Protein AF-A0A2N5TDW1-F1 (afdb_monomer)

pLDDT: mean 78.9, std 16.1, range [36.16, 92.44]

Foldseek 3Di:
DPPPPVDQFAKFFDPPFWDALVQLLVQLVVFDADPVQWRPDQAWDWGGGDFKIKIKGFPGSVQTDGSVNQNVQSVRCCVVHVTTKIKTFHHSDPVDDGGMMITIGTPPVPDDDPPDDD

Sequence (118 aa):
MARICLSEPAPECFDGDTVVAEDCKKAAQLLSYNTDGKFKPELKEEKTIGACTLSVDRMESSRVVTKDLVNAAVDAVISDCPTHSGRIIKPSNSADTGGFKVQLLPIVTQSAASSSGA

Solvent-accessible surface area (backbone atoms only — not comparable to full-atom values): 6664 Å² total; per-residue (Å²): 131,87,78,79,66,77,73,67,70,67,51,49,64,43,88,93,35,61,25,43,51,70,28,35,56,53,15,64,71,68,56,62,55,40,96,87,42,31,55,56,57,61,42,60,53,75,30,73,28,94,43,10,28,30,36,41,38,38,74,41,71,86,50,65,47,37,56,65,59,52,51,54,48,50,51,49,27,34,73,76,21,55,58,29,12,24,34,32,54,42,52,50,49,101,89,44,92,51,23,31,37,42,33,44,35,34,67,63,75,91,78,86,87,85,85,81,78,136

Nearest PDB structures (foldseek):
  1kpt-assembly1_B  TM=5.467E-01  e=4.396E-01  Mycosarcoma maydis
  3tfe-assembly2_B  TM=4.095E-01  e=2.944E+00  Nostoc sp. PCC 7120 = FACHB-418
  3wnp-assembly2_B  TM=2.175E-01  e=2.321E+00  Niallia circulans
  6vsh-assembly1_A  TM=2.381E-01  e=3.734E+00  Stenotrophomonas maltophilia

Structure (mmCIF, N/CA/C/O backbone):
data_AF-A0A2N5TDW1-F1
#
_entry.id   AF-A0A2N5TDW1-F1
#
loop_
_atom_site.group_PDB
_atom_site.id
_atom_site.type_symbol
_atom_site.label_atom_id
_atom_site.label_alt_id
_atom_site.label_comp_id
_atom_site.label_asym_id
_atom_site.label_entity_id
_atom_site.label_seq_id
_atom_site.pdbx_PDB_ins_code
_atom_site.Cartn_x
_atom_site.Cartn_y
_atom_site.Cartn_z
_atom_site.occupancy
_atom_site.B_iso_or_equiv
_atom_site.auth_seq_id
_atom_site.auth_comp_id
_atom_site.auth_asym_id
_atom_site.auth_atom_id
_atom_site.pdbx_PDB_model_num
ATOM 1 N N . MET A 1 1 ? -2.800 -32.023 -14.532 1.00 37.38 1 MET A N 1
ATOM 2 C CA . MET A 1 1 ? -1.903 -30.924 -14.951 1.00 37.38 1 MET A CA 1
ATOM 3 C C . MET A 1 1 ? -1.636 -30.069 -13.725 1.00 37.38 1 MET A C 1
ATOM 5 O O . MET A 1 1 ? -2.462 -29.230 -13.391 1.00 37.38 1 MET A O 1
ATOM 9 N N . ALA A 1 2 ? -0.561 -30.357 -12.989 1.00 36.16 2 ALA A N 1
ATOM 10 C CA . ALA A 1 2 ? -0.152 -29.525 -11.864 1.00 36.16 2 ALA A CA 1
ATOM 11 C C . ALA A 1 2 ? 0.348 -28.199 -12.444 1.00 36.16 2 ALA A C 1
ATOM 13 O O . ALA A 1 2 ? 1.413 -28.148 -13.057 1.00 36.16 2 ALA A O 1
ATOM 14 N N . ARG A 1 3 ? -0.479 -27.154 -12.347 1.00 40.03 3 ARG A N 1
ATOM 15 C CA . ARG A 1 3 ? -0.048 -25.789 -12.627 1.00 40.03 3 ARG A CA 1
ATOM 16 C C . ARG A 1 3 ? 0.951 -25.446 -11.534 1.00 40.03 3 ARG A C 1
ATOM 18 O O . ARG A 1 3 ? 0.566 -25.136 -10.414 1.00 40.03 3 ARG A O 1
ATOM 25 N N . ILE A 1 4 ? 2.232 -25.580 -11.858 1.00 47.16 4 ILE A N 1
ATOM 26 C CA . ILE A 1 4 ? 3.304 -24.904 -11.143 1.00 47.16 4 ILE A CA 1
ATOM 27 C C . ILE A 1 4 ? 3.036 -23.423 -11.409 1.00 47.16 4 ILE A C 1
ATOM 29 O O . ILE A 1 4 ? 3.498 -22.864 -12.401 1.00 47.16 4 ILE A O 1
ATOM 33 N N . CYS A 1 5 ? 2.163 -22.816 -10.607 1.00 45.50 5 CYS A N 1
ATOM 34 C CA . CYS A 1 5 ? 2.085 -21.373 -10.531 1.00 45.50 5 CYS A CA 1
ATOM 35 C C . CYS A 1 5 ? 3.448 -20.971 -9.977 1.00 45.50 5 CYS A C 1
ATOM 37 O O . CYS A 1 5 ? 3.713 -21.208 -8.803 1.00 45.50 5 CYS A O 1
ATOM 39 N N . LEU A 1 6 ? 4.349 -20.491 -10.842 1.00 44.91 6 LEU A N 1
ATOM 40 C CA . LEU A 1 6 ? 5.503 -19.707 -10.415 1.00 44.91 6 LEU A CA 1
ATOM 41 C C . LEU A 1 6 ? 4.954 -18.704 -9.409 1.00 44.91 6 LEU A C 1
ATOM 43 O O . LEU A 1 6 ? 4.174 -17.847 -9.814 1.00 44.91 6 LEU A O 1
ATOM 47 N N . SER A 1 7 ? 5.231 -18.925 -8.124 1.00 49.94 7 SER A N 1
ATOM 48 C CA . SER A 1 7 ? 4.553 -18.259 -7.023 1.00 49.94 7 SER A CA 1
ATOM 49 C C . SER A 1 7 ? 4.650 -16.755 -7.225 1.00 49.94 7 SER A C 1
ATOM 51 O O . SER A 1 7 ? 5.698 -16.157 -6.980 1.00 49.94 7 SER A O 1
ATOM 53 N N . GLU A 1 8 ? 3.573 -16.146 -7.725 1.00 58.56 8 GLU A N 1
ATOM 54 C CA . GLU A 1 8 ? 3.414 -14.705 -7.650 1.00 58.56 8 GLU A CA 1
ATOM 55 C C . GLU A 1 8 ? 3.656 -14.333 -6.187 1.00 58.56 8 GLU A C 1
ATOM 57 O O . GLU A 1 8 ? 3.200 -15.075 -5.313 1.00 58.56 8 GLU A O 1
ATOM 62 N N . PRO A 1 9 ? 4.424 -13.268 -5.897 1.00 66.44 9 PRO A N 1
ATOM 63 C CA . PRO A 1 9 ? 4.795 -12.959 -4.526 1.00 66.44 9 PRO A CA 1
ATOM 64 C C . PRO A 1 9 ? 3.516 -12.838 -3.706 1.00 66.44 9 PRO A C 1
ATOM 66 O O . PRO A 1 9 ? 2.697 -11.955 -3.972 1.00 66.44 9 PRO A O 1
ATOM 69 N N . ALA A 1 10 ? 3.327 -13.786 -2.790 1.00 75.31 10 ALA A N 1
ATOM 70 C CA . ALA A 1 10 ? 2.162 -13.826 -1.934 1.00 75.31 10 ALA A CA 1
ATOM 71 C C . ALA A 1 10 ? 2.307 -12.722 -0.881 1.00 75.31 10 ALA A C 1
ATOM 73 O O . ALA A 1 10 ? 3.425 -12.468 -0.412 1.00 75.31 10 ALA A O 1
ATOM 74 N N . PRO A 1 11 ? 1.217 -12.027 -0.541 1.00 84.38 11 PRO A N 1
ATOM 75 C CA . PRO A 1 11 ? 1.225 -11.148 0.610 1.00 84.38 11 PRO A CA 1
ATOM 76 C C . PRO A 1 11 ? 1.484 -11.960 1.886 1.00 84.38 11 PRO A C 1
ATOM 78 O O . PRO A 1 11 ? 1.053 -13.098 2.033 1.00 84.38 11 PRO A O 1
ATOM 81 N N . GLU A 1 12 ? 2.221 -11.366 2.811 1.00 87.75 12 GLU A N 1
ATOM 82 C CA . GLU A 1 12 ? 2.443 -11.892 4.148 1.00 87.75 12 GLU A CA 1
ATOM 83 C C . GLU A 1 12 ? 1.480 -11.175 5.093 1.00 87.75 12 GLU A C 1
ATOM 85 O O . GLU A 1 12 ? 1.587 -9.957 5.268 1.00 87.75 12 GLU A O 1
ATOM 90 N N . CYS A 1 13 ? 0.525 -11.914 5.655 1.00 85.75 13 CYS A N 1
ATOM 91 C CA . CYS A 1 13 ? -0.426 -11.402 6.637 1.00 85.75 13 CYS A CA 1
ATOM 92 C C . CYS A 1 13 ? 0.188 -11.425 8.039 1.00 85.75 13 CYS A C 1
ATOM 94 O O . CYS A 1 13 ? 0.830 -12.402 8.426 1.00 85.75 13 CYS A O 1
ATOM 96 N N . PHE A 1 14 ? -0.040 -10.370 8.816 1.00 83.44 14 PHE A N 1
ATOM 97 C CA . PHE A 1 14 ? 0.388 -10.289 10.208 1.00 83.44 14 PHE A CA 1
ATOM 98 C C . PHE A 1 14 ? -0.804 -10.499 11.143 1.00 83.44 14 PHE A C 1
ATOM 100 O O . PHE A 1 14 ? -1.724 -9.679 11.213 1.00 83.44 14 PHE A O 1
ATOM 107 N N . ASP A 1 15 ? -0.766 -11.602 11.887 1.00 70.69 15 ASP A N 1
ATOM 108 C CA . ASP A 1 15 ? -1.705 -11.882 12.970 1.00 70.69 15 ASP A CA 1
ATOM 109 C C . ASP A 1 15 ? -1.501 -10.908 14.142 1.00 70.69 15 ASP A C 1
ATOM 111 O O . ASP A 1 15 ? -0.378 -10.678 14.588 1.00 70.69 15 ASP A O 1
ATOM 115 N N . GLY A 1 16 ? -2.600 -10.353 14.663 1.00 68.44 16 GLY A N 1
ATOM 116 C C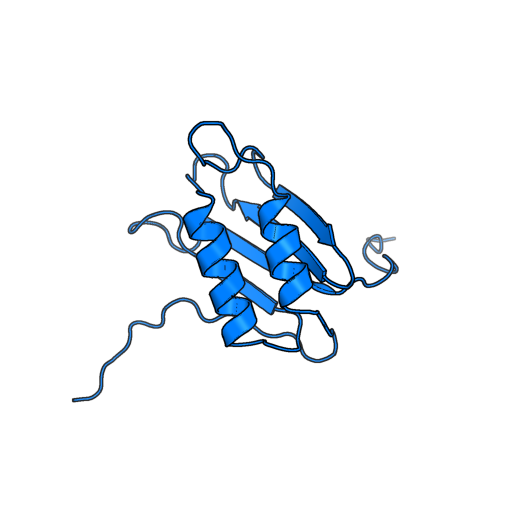A . GLY A 1 16 ? -2.604 -9.426 15.807 1.00 68.44 16 GLY A CA 1
ATOM 117 C C . GLY A 1 16 ? -2.879 -7.959 15.464 1.00 68.44 16 GLY A C 1
ATOM 118 O O . GLY A 1 16 ? -3.285 -7.201 16.341 1.00 68.44 16 GLY A O 1
ATOM 119 N N . ASP A 1 17 ? -2.763 -7.581 14.192 1.00 75.50 17 ASP A N 1
ATOM 120 C CA . ASP A 1 17 ? -2.962 -6.212 13.722 1.00 75.50 17 ASP A CA 1
ATOM 121 C C . ASP A 1 17 ? -4.185 -6.127 12.795 1.00 75.50 17 ASP A C 1
ATOM 123 O O . ASP A 1 17 ? -4.138 -6.559 11.644 1.00 75.50 17 ASP A O 1
ATOM 127 N N . THR A 1 18 ? -5.300 -5.578 13.282 1.00 82.31 18 THR A N 1
ATOM 128 C CA . THR A 1 18 ? -6.541 -5.415 12.499 1.00 82.31 18 THR A CA 1
ATOM 129 C C . THR A 1 18 ? -6.528 -4.143 11.658 1.00 82.31 18 THR A C 1
ATOM 131 O O . THR A 1 18 ? -6.365 -3.045 12.191 1.00 82.31 18 THR A O 1
ATOM 134 N N . VAL A 1 19 ? -6.787 -4.278 10.356 1.00 85.19 19 VAL A N 1
ATOM 135 C CA . VAL A 1 19 ? -6.986 -3.152 9.427 1.00 85.19 19 VAL A CA 1
ATOM 136 C C . VAL A 1 19 ? -8.361 -3.238 8.777 1.00 85.19 19 VAL A C 1
ATOM 138 O O . VAL A 1 19 ? -8.932 -4.317 8.635 1.00 85.19 19 VAL A O 1
ATOM 141 N N . VAL A 1 20 ? -8.886 -2.094 8.340 1.00 87.81 20 VAL A N 1
ATOM 142 C CA . VAL A 1 20 ? -10.125 -2.037 7.558 1.00 87.81 20 VAL A CA 1
ATOM 143 C C . VAL A 1 20 ? -9.766 -1.903 6.082 1.00 87.81 20 VAL A C 1
ATOM 145 O O . VAL A 1 20 ? -9.216 -0.889 5.654 1.00 87.81 20 VAL A O 1
ATOM 148 N N . ALA A 1 21 ? -10.108 -2.917 5.287 1.00 86.56 21 ALA A N 1
ATOM 149 C CA . ALA A 1 21 ? -9.830 -2.968 3.852 1.00 86.56 21 ALA A CA 1
ATOM 150 C C . ALA A 1 21 ? -10.286 -1.709 3.089 1.00 86.56 21 ALA A C 1
ATOM 152 O O . ALA A 1 21 ? -9.552 -1.177 2.255 1.00 86.56 21 ALA A O 1
ATOM 153 N N . GLU A 1 22 ? -11.486 -1.201 3.383 1.00 88.62 22 GLU A N 1
ATOM 154 C CA . GLU A 1 22 ? -12.007 0.017 2.753 1.00 88.62 22 GLU A CA 1
ATOM 155 C C . GLU A 1 22 ? -11.151 1.251 3.056 1.00 88.62 22 GLU A C 1
ATOM 157 O O . GLU A 1 22 ? -10.909 2.071 2.167 1.00 88.62 22 GLU A O 1
ATOM 162 N N . ASP A 1 23 ? -10.656 1.371 4.286 1.00 89.94 23 ASP A N 1
ATOM 163 C CA . ASP A 1 23 ? -9.770 2.460 4.684 1.00 89.94 23 ASP A CA 1
ATOM 164 C C . ASP A 1 23 ? -8.417 2.354 3.978 1.00 89.94 23 ASP A C 1
ATOM 166 O O . ASP A 1 23 ? -7.902 3.356 3.484 1.00 89.94 23 ASP A O 1
ATOM 170 N N . CYS A 1 24 ? -7.880 1.139 3.834 1.00 87.56 24 CYS A N 1
ATOM 171 C CA . CYS A 1 24 ? -6.653 0.895 3.077 1.00 87.56 24 CYS A CA 1
ATOM 1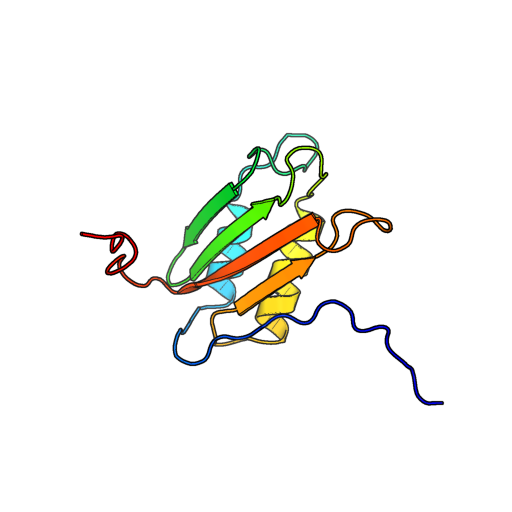72 C C . CYS A 1 24 ? -6.802 1.283 1.597 1.00 87.56 24 CYS A C 1
ATOM 174 O O . CYS A 1 24 ? -5.916 1.921 1.022 1.00 87.56 24 CYS A O 1
ATOM 176 N N . LYS A 1 25 ? -7.949 0.966 0.979 1.00 89.56 25 LYS A N 1
ATOM 177 C CA . LYS A 1 25 ? -8.256 1.376 -0.403 1.00 89.56 25 LYS A CA 1
ATOM 178 C C . LYS A 1 25 ? -8.347 2.895 -0.530 1.00 89.56 25 LYS A C 1
ATOM 180 O O . LYS A 1 25 ? -7.813 3.461 -1.483 1.00 89.56 25 LYS A O 1
ATOM 185 N N . LYS A 1 26 ? -8.961 3.578 0.439 1.00 90.69 26 LYS A N 1
ATOM 186 C CA . LYS A 1 26 ? -9.004 5.050 0.481 1.00 90.69 26 LYS A CA 1
ATOM 187 C C . LYS A 1 26 ? -7.614 5.654 0.682 1.00 90.69 26 LYS A C 1
ATOM 189 O O . LYS A 1 26 ? -7.270 6.611 -0.008 1.00 90.69 26 LYS A O 1
ATOM 194 N N . ALA A 1 27 ? -6.787 5.075 1.552 1.00 89.25 27 ALA A N 1
ATOM 195 C CA . ALA A 1 27 ? -5.407 5.507 1.756 1.00 89.25 27 ALA A CA 1
ATOM 196 C C . ALA A 1 27 ? -4.582 5.421 0.458 1.00 89.25 27 ALA A C 1
ATOM 198 O O . ALA A 1 27 ? -3.844 6.354 0.142 1.00 89.25 27 ALA A O 1
ATOM 199 N N . ALA A 1 28 ? -4.782 4.378 -0.358 1.00 88.56 28 ALA A N 1
ATOM 200 C CA . ALA A 1 28 ? -4.136 4.234 -1.670 1.00 88.56 28 ALA A CA 1
ATOM 201 C C . ALA A 1 28 ? -4.493 5.351 -2.659 1.00 88.56 28 ALA A C 1
ATOM 203 O O . ALA A 1 28 ? -3.676 5.718 -3.510 1.00 88.56 28 ALA A O 1
ATOM 204 N N . GLN A 1 29 ? -5.693 5.921 -2.537 1.00 88.81 29 GLN A N 1
ATOM 205 C CA . GLN A 1 29 ? -6.131 7.051 -3.356 1.00 88.81 29 GLN A CA 1
ATOM 206 C C . GLN A 1 29 ? -5.515 8.387 -2.923 1.00 88.81 29 GLN A C 1
ATOM 208 O O . GLN A 1 29 ? -5.485 9.311 -3.733 1.00 88.81 29 GLN A O 1
ATOM 213 N N . LEU A 1 30 ? -5.002 8.485 -1.693 1.00 89.19 30 LEU A N 1
ATOM 214 C CA . LEU A 1 30 ? -4.353 9.688 -1.157 1.00 89.19 30 LEU A CA 1
ATOM 215 C C . LEU A 1 30 ? -2.844 9.736 -1.388 1.00 89.19 30 LEU A C 1
ATOM 217 O O . LEU A 1 30 ? -2.206 10.736 -1.046 1.00 89.19 30 LEU A O 1
ATOM 221 N N . LEU A 1 31 ? -2.268 8.662 -1.928 1.00 88.81 31 LEU A N 1
ATOM 222 C CA . LEU A 1 31 ? -0.868 8.649 -2.325 1.00 88.81 31 LEU A CA 1
ATOM 223 C C . LEU A 1 31 ? -0.614 9.701 -3.409 1.00 88.81 31 LEU A C 1
ATOM 225 O O . LEU A 1 31 ? -1.455 9.991 -4.265 1.00 88.81 31 LEU A O 1
ATOM 229 N N . SER A 1 32 ? 0.574 10.279 -3.355 1.00 90.88 32 SER A N 1
ATOM 230 C CA . SER A 1 32 ? 1.037 11.302 -4.268 1.00 90.88 32 SER A CA 1
ATOM 231 C C . SER A 1 32 ? 1.506 10.649 -5.563 1.00 90.88 32 SER A C 1
ATOM 233 O O . SER A 1 32 ? 2.515 9.943 -5.607 1.00 90.88 32 SER A O 1
ATOM 235 N N . TYR A 1 33 ? 0.808 10.947 -6.653 1.00 89.06 33 TYR A N 1
ATOM 236 C CA . TYR A 1 33 ? 1.208 10.546 -7.997 1.00 89.06 33 TYR A CA 1
ATOM 237 C C . TYR A 1 33 ? 1.528 11.780 -8.843 1.00 89.06 33 TYR A C 1
ATOM 239 O O . TYR A 1 33 ? 0.936 12.847 -8.671 1.00 89.06 33 TYR A O 1
ATOM 247 N N . ASN A 1 34 ? 2.480 11.637 -9.760 1.00 89.19 34 ASN A N 1
ATOM 248 C CA . ASN A 1 34 ? 2.721 12.605 -10.820 1.00 89.19 34 ASN A CA 1
ATOM 249 C C . ASN A 1 34 ? 1.575 12.574 -11.839 1.00 89.19 34 ASN A C 1
ATOM 251 O O . ASN A 1 34 ? 0.788 11.629 -11.891 1.00 89.19 34 ASN A O 1
ATOM 255 N N . THR A 1 35 ? 1.517 13.591 -12.699 1.00 88.00 35 THR A N 1
ATOM 256 C CA . THR A 1 35 ? 0.544 13.687 -13.803 1.00 88.00 35 THR A CA 1
ATOM 257 C C . THR A 1 35 ? 0.598 12.499 -14.766 1.00 88.00 35 THR A C 1
ATOM 259 O O . THR A 1 35 ? -0.417 12.142 -15.347 1.00 88.00 35 THR A O 1
ATOM 262 N N . ASP A 1 36 ? 1.756 11.846 -14.872 1.00 85.69 36 ASP A N 1
ATOM 263 C CA . ASP A 1 36 ? 1.977 10.615 -15.644 1.00 85.69 36 ASP A CA 1
ATOM 264 C C . ASP A 1 36 ? 1.462 9.338 -14.932 1.00 85.69 36 ASP A C 1
ATOM 266 O O . ASP A 1 36 ? 1.677 8.225 -15.396 1.00 85.69 36 ASP A O 1
ATOM 270 N N . GLY A 1 37 ? 0.838 9.460 -13.752 1.00 82.88 37 GLY A N 1
ATOM 271 C CA . GLY A 1 37 ? 0.331 8.327 -12.962 1.00 82.88 37 GLY A CA 1
ATOM 272 C C . GLY A 1 37 ? 1.408 7.526 -12.215 1.00 82.88 37 GLY A C 1
ATOM 273 O O . GLY A 1 37 ? 1.113 6.489 -11.614 1.00 82.88 37 GLY A O 1
ATOM 274 N N . LYS A 1 38 ? 2.657 8.004 -12.236 1.00 87.62 38 LYS A N 1
ATOM 275 C CA . LYS A 1 38 ? 3.802 7.429 -11.515 1.00 87.62 38 LYS A CA 1
ATOM 276 C C . LYS A 1 38 ? 3.859 7.919 -10.075 1.00 87.62 38 LYS A C 1
ATOM 278 O O . LYS A 1 38 ? 3.508 9.061 -9.799 1.00 87.62 38 LYS A O 1
ATOM 283 N N . PHE A 1 39 ? 4.327 7.072 -9.171 1.00 88.25 39 PHE A N 1
ATOM 284 C CA . PHE A 1 39 ? 4.554 7.405 -7.771 1.00 88.25 39 PHE A CA 1
ATOM 285 C C . PHE A 1 39 ? 5.513 8.596 -7.679 1.00 88.25 39 PHE A C 1
ATOM 287 O O . PHE A 1 39 ? 6.632 8.544 -8.194 1.00 88.25 39 PHE A O 1
ATOM 294 N N . LYS A 1 40 ? 5.036 9.696 -7.094 1.00 87.25 40 LYS A N 1
ATOM 295 C CA . LYS A 1 40 ? 5.788 10.949 -6.965 1.00 87.25 40 LYS A CA 1
ATOM 296 C C . LYS A 1 40 ? 6.941 10.855 -5.953 1.00 87.25 40 LYS A C 1
ATOM 298 O O . LYS A 1 40 ? 7.997 11.415 -6.244 1.00 87.25 40 LYS A O 1
ATOM 303 N N . PRO A 1 41 ? 6.776 10.198 -4.790 1.00 87.38 41 PRO A N 1
ATOM 304 C CA . PRO A 1 41 ? 7.858 10.034 -3.829 1.00 87.38 41 PRO A CA 1
ATOM 305 C C . PRO A 1 41 ? 9.033 9.245 -4.410 1.00 87.38 41 PRO A C 1
ATOM 307 O O . PRO A 1 41 ? 8.866 8.285 -5.171 1.00 87.38 41 PRO A O 1
ATOM 310 N N . GLU A 1 42 ? 10.238 9.649 -4.022 1.00 82.62 42 GLU A N 1
ATOM 311 C CA . GLU A 1 42 ? 11.470 9.033 -4.509 1.00 82.62 42 GLU A CA 1
ATOM 312 C C . GLU A 1 42 ? 11.647 7.613 -3.958 1.00 82.62 42 GLU A C 1
ATOM 314 O O . GLU A 1 42 ? 11.925 6.692 -4.726 1.00 82.62 42 GLU A O 1
ATOM 319 N N . LEU A 1 43 ? 11.412 7.436 -2.651 1.00 83.88 43 LEU A N 1
ATOM 320 C CA . LEU A 1 43 ? 11.632 6.172 -1.945 1.00 83.88 43 LEU A CA 1
ATOM 321 C C . LEU A 1 43 ? 10.416 5.693 -1.153 1.00 83.88 43 LEU A C 1
ATOM 323 O O . LEU A 1 43 ? 10.027 4.553 -1.324 1.00 83.88 43 LEU A O 1
ATOM 327 N N . LYS A 1 44 ? 9.773 6.518 -0.321 1.00 90.19 44 LYS A N 1
ATOM 328 C CA . LYS A 1 44 ? 8.653 6.056 0.517 1.00 90.19 44 LYS A CA 1
ATOM 329 C C . LYS A 1 44 ? 7.551 7.095 0.630 1.00 90.19 44 LYS A C 1
ATOM 331 O O . LYS A 1 44 ? 7.838 8.288 0.695 1.00 90.19 44 LYS A O 1
ATOM 336 N N . GLU A 1 45 ? 6.306 6.645 0.719 1.00 91.81 45 GLU A N 1
ATOM 337 C CA . GLU A 1 45 ? 5.210 7.451 1.257 1.00 91.81 45 GLU A CA 1
ATOM 338 C C . GLU A 1 45 ? 4.223 6.601 2.046 1.00 91.81 45 GLU A C 1
ATOM 340 O O . GLU A 1 45 ? 3.911 5.467 1.685 1.00 91.81 45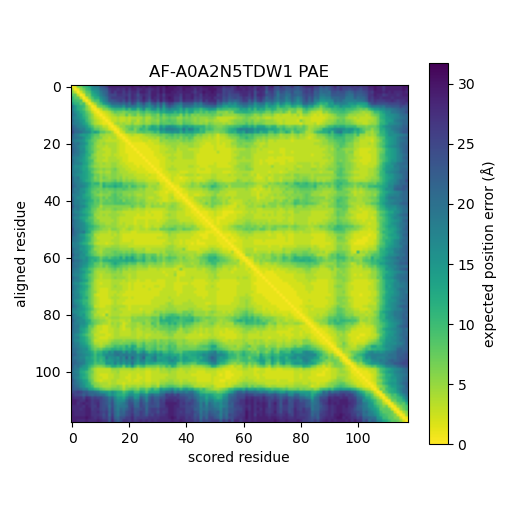 GLU A O 1
ATOM 345 N N . GLU A 1 46 ? 3.724 7.197 3.123 1.00 91.56 46 GLU A N 1
ATOM 346 C CA . GLU A 1 46 ? 2.730 6.614 4.008 1.00 91.56 46 GLU A CA 1
ATOM 347 C C . GLU A 1 46 ? 1.476 7.485 4.019 1.00 91.56 46 GLU A C 1
ATOM 349 O O . GLU A 1 46 ? 1.549 8.719 4.073 1.00 91.56 46 GLU A O 1
ATOM 354 N N . LYS A 1 47 ? 0.313 6.841 3.960 1.00 91.62 47 LYS A N 1
ATOM 355 C CA . LYS A 1 47 ? -0.991 7.491 4.087 1.00 91.62 47 LYS A CA 1
ATOM 356 C C . LYS A 1 47 ? -1.842 6.721 5.067 1.00 91.62 47 LYS A C 1
ATOM 358 O O . LYS A 1 47 ? -2.040 5.521 4.919 1.00 91.62 47 LYS A O 1
ATOM 363 N N . THR A 1 48 ? -2.385 7.443 6.031 1.00 88.19 48 THR A N 1
ATOM 364 C CA . THR A 1 48 ? -3.245 6.877 7.061 1.00 88.19 48 THR A CA 1
ATOM 365 C C . THR A 1 48 ? -4.666 7.369 6.866 1.00 88.19 48 THR A C 1
ATOM 367 O O . THR A 1 48 ? -4.899 8.573 6.753 1.00 88.19 48 THR A O 1
ATOM 370 N N . ILE A 1 49 ? -5.613 6.436 6.831 1.00 88.94 49 ILE A N 1
ATOM 371 C CA . ILE A 1 49 ? -7.050 6.702 6.816 1.00 88.94 49 ILE A CA 1
ATOM 372 C C . ILE A 1 49 ? -7.733 5.759 7.790 1.00 88.94 49 ILE A C 1
ATOM 374 O O . ILE A 1 49 ? -7.462 4.566 7.776 1.00 88.94 49 ILE A O 1
ATOM 378 N N . GLY A 1 50 ? -8.640 6.291 8.612 1.00 85.81 50 GLY A N 1
ATOM 379 C CA . GLY A 1 50 ? -9.501 5.475 9.469 1.00 85.81 50 GLY A CA 1
ATOM 380 C C . GLY A 1 50 ? -8.698 4.597 10.420 1.00 85.81 50 GLY A C 1
ATOM 381 O O . GLY A 1 50 ? -8.114 5.138 11.344 1.00 85.81 50 GLY A O 1
ATOM 382 N N . ALA A 1 51 ? -8.674 3.281 10.203 1.00 83.62 51 ALA A N 1
ATOM 383 C CA . ALA A 1 51 ? -7.862 2.323 10.966 1.00 83.62 51 ALA A CA 1
ATOM 384 C C . ALA A 1 51 ? -6.693 1.705 10.167 1.00 83.62 51 ALA A C 1
ATOM 386 O O . ALA A 1 51 ? -6.042 0.782 10.654 1.00 83.62 51 ALA A O 1
ATOM 387 N N . CYS A 1 52 ? -6.407 2.197 8.957 1.00 87.88 52 CYS A N 1
ATOM 388 C CA . CYS A 1 52 ? -5.374 1.659 8.074 1.00 87.88 52 CYS A CA 1
ATOM 389 C C . CYS A 1 52 ? -4.318 2.700 7.690 1.00 87.88 52 CYS A C 1
ATOM 391 O O . CYS A 1 52 ? -4.622 3.782 7.187 1.00 87.88 52 CYS A O 1
ATOM 393 N N . THR A 1 53 ? -3.054 2.335 7.862 1.00 90.06 53 THR A N 1
ATOM 394 C CA . THR A 1 53 ? -1.892 3.040 7.329 1.00 90.06 53 THR A CA 1
ATOM 395 C C . THR A 1 53 ? -1.325 2.246 6.163 1.00 90.06 53 THR A C 1
ATOM 397 O O . THR A 1 53 ? -0.831 1.136 6.328 1.00 90.06 53 THR A O 1
ATOM 400 N N . LEU A 1 54 ? -1.384 2.820 4.969 1.00 91.75 54 LEU A N 1
ATOM 401 C CA . LEU A 1 54 ? -0.747 2.287 3.779 1.00 91.75 54 LEU A CA 1
ATOM 402 C C . LEU A 1 54 ? 0.656 2.874 3.652 1.00 91.75 54 LEU A C 1
ATOM 404 O O . LEU A 1 54 ? 0.790 4.083 3.480 1.00 91.75 54 LEU A O 1
ATOM 408 N N . SER A 1 55 ? 1.674 2.022 3.674 1.00 92.44 55 SER A N 1
ATOM 409 C CA . SER A 1 55 ? 3.051 2.371 3.332 1.00 92.44 55 SER A CA 1
ATOM 410 C C . SER A 1 55 ? 3.414 1.807 1.967 1.00 92.44 55 SER A C 1
ATOM 412 O O . SER A 1 55 ? 3.201 0.622 1.694 1.00 92.44 55 SER A O 1
ATOM 414 N N . VAL A 1 56 ? 3.988 2.646 1.113 1.00 91.69 56 VAL A N 1
ATOM 415 C CA . VAL A 1 56 ? 4.566 2.240 -0.167 1.00 91.69 56 VAL A CA 1
ATOM 416 C C . VAL A 1 56 ? 6.034 2.636 -0.175 1.00 91.69 56 VAL A C 1
ATOM 418 O O . VAL A 1 56 ? 6.361 3.820 -0.172 1.00 91.69 56 VAL A O 1
ATOM 421 N N . ASP A 1 57 ? 6.904 1.632 -0.213 1.00 91.06 57 ASP A N 1
ATOM 422 C CA . ASP A 1 57 ? 8.359 1.756 -0.281 1.00 91.06 57 ASP A CA 1
ATOM 423 C C . ASP A 1 57 ? 8.846 1.287 -1.660 1.00 91.06 57 ASP A C 1
ATOM 425 O O . ASP A 1 57 ? 8.702 0.124 -2.032 1.00 91.06 57 ASP A O 1
ATOM 429 N N . ARG A 1 58 ? 9.466 2.172 -2.426 1.00 88.00 58 ARG A N 1
ATOM 430 C CA . ARG A 1 58 ? 10.271 1.850 -3.603 1.00 88.00 58 ARG A CA 1
ATOM 431 C C . ARG A 1 58 ? 11.632 1.370 -3.129 1.00 88.00 58 ARG A C 1
ATOM 433 O O . ARG A 1 58 ? 12.333 2.094 -2.429 1.00 88.00 58 ARG A O 1
ATOM 440 N N . MET A 1 59 ? 12.015 0.166 -3.547 1.00 84.25 59 MET A N 1
ATOM 441 C CA . MET A 1 59 ? 13.329 -0.386 -3.203 1.00 84.25 59 MET A CA 1
ATOM 442 C C . MET A 1 59 ? 14.460 0.428 -3.841 1.00 84.25 59 MET A C 1
ATOM 444 O O . MET A 1 59 ? 15.538 0.545 -3.271 1.00 84.25 59 MET A O 1
ATOM 448 N N . GLU A 1 60 ? 14.204 1.017 -5.012 1.00 81.94 60 GLU A N 1
ATOM 449 C CA . GLU A 1 60 ? 15.158 1.869 -5.711 1.00 81.94 60 GLU A CA 1
ATOM 450 C C . GLU A 1 60 ? 14.419 2.994 -6.457 1.00 81.94 60 GLU A C 1
ATOM 452 O O . GLU A 1 60 ? 13.369 2.786 -7.075 1.00 81.94 60 GLU A O 1
ATOM 457 N N . SER A 1 61 ? 14.968 4.208 -6.411 1.00 77.62 61 SER A N 1
ATOM 458 C CA . SER A 1 61 ? 14.365 5.419 -6.987 1.00 77.62 61 SER A CA 1
ATOM 459 C C . SER A 1 61 ? 14.336 5.433 -8.521 1.00 77.62 61 SER A C 1
ATOM 461 O O . SER A 1 61 ? 13.613 6.229 -9.125 1.00 77.62 61 SER A O 1
ATOM 463 N N . SER A 1 62 ? 15.049 4.510 -9.169 1.00 79.19 62 SER A N 1
ATOM 464 C CA . SER A 1 62 ? 14.986 4.246 -10.612 1.00 79.19 62 SER A CA 1
ATOM 465 C C . SER A 1 62 ? 13.706 3.493 -11.026 1.00 79.19 62 SER A C 1
ATOM 467 O O . SER A 1 62 ? 13.298 3.537 -12.188 1.00 79.19 62 SER A O 1
ATOM 469 N N . ARG A 1 63 ? 13.046 2.800 -10.084 1.00 82.25 63 ARG A N 1
ATOM 470 C CA . ARG A 1 63 ? 11.979 1.828 -10.372 1.00 82.25 63 ARG A CA 1
ATOM 471 C C . ARG A 1 63 ? 10.653 2.506 -10.623 1.00 82.25 63 ARG A C 1
ATOM 473 O O . ARG A 1 63 ? 10.127 3.172 -9.738 1.00 82.25 63 ARG A O 1
ATOM 480 N N . VAL A 1 64 ? 10.071 2.315 -11.799 1.00 83.75 64 VAL A N 1
ATOM 481 C CA . VAL A 1 64 ? 8.783 2.931 -12.124 1.00 83.75 64 VAL A CA 1
ATOM 482 C C . VAL A 1 64 ? 7.662 2.203 -11.385 1.00 83.75 64 VAL A C 1
ATOM 484 O O . VAL A 1 64 ? 7.318 1.074 -11.712 1.00 83.75 64 VAL A O 1
ATOM 487 N N . VAL A 1 65 ? 7.074 2.872 -10.396 1.00 87.12 65 VAL A N 1
ATOM 488 C CA . VAL A 1 65 ? 5.867 2.408 -9.705 1.00 87.12 65 VAL A CA 1
ATOM 489 C C . VAL A 1 65 ? 4.704 3.267 -10.165 1.00 87.12 65 VAL A C 1
ATOM 491 O O . VAL A 1 65 ? 4.763 4.490 -10.068 1.00 87.12 65 VAL A O 1
ATOM 494 N N . THR A 1 66 ? 3.657 2.646 -10.693 1.00 89.75 66 THR A N 1
ATOM 495 C CA . THR A 1 66 ? 2.440 3.339 -11.123 1.00 89.75 66 THR A CA 1
ATOM 496 C C . THR A 1 66 ? 1.330 3.147 -10.104 1.00 89.75 66 THR A C 1
ATOM 498 O O . THR A 1 66 ? 1.341 2.207 -9.307 1.00 89.75 66 THR A O 1
ATOM 501 N N . LYS A 1 67 ? 0.332 4.029 -10.157 1.00 89.06 67 LYS A N 1
ATOM 502 C CA . LYS A 1 67 ? -0.889 3.892 -9.360 1.00 89.06 67 LYS A CA 1
ATOM 503 C C . LYS A 1 67 ? -1.546 2.522 -9.530 1.00 89.06 67 LYS A C 1
ATOM 505 O O . LYS A 1 67 ? -2.032 1.966 -8.552 1.00 89.06 67 LYS A O 1
ATOM 510 N N . ASP A 1 68 ? -1.543 1.981 -10.743 1.00 89.38 68 ASP A N 1
ATOM 511 C CA . ASP A 1 68 ? -2.142 0.679 -11.042 1.00 89.38 68 ASP A CA 1
ATOM 512 C C . ASP A 1 68 ? -1.425 -0.457 -10.296 1.00 89.38 68 ASP A C 1
ATOM 514 O O . ASP A 1 68 ? -2.060 -1.237 -9.591 1.00 89.38 68 ASP A O 1
ATOM 518 N N . LEU A 1 69 ? -0.085 -0.451 -10.318 1.00 88.88 69 LEU A N 1
ATOM 519 C CA . LEU A 1 69 ? 0.741 -1.419 -9.591 1.00 88.88 69 LEU A CA 1
ATOM 520 C C . LEU A 1 69 ? 0.510 -1.365 -8.076 1.00 88.88 69 LEU A C 1
ATOM 522 O O . LEU A 1 69 ? 0.396 -2.408 -7.432 1.00 88.88 69 LEU A O 1
ATOM 526 N N . VAL A 1 70 ? 0.413 -0.161 -7.503 1.00 89.56 70 VAL A N 1
ATOM 527 C CA . VAL A 1 70 ? 0.126 0.004 -6.070 1.00 89.56 70 VAL A CA 1
ATOM 528 C C . VAL A 1 70 ? -1.273 -0.502 -5.735 1.00 89.56 70 VAL A C 1
ATOM 530 O O . VAL A 1 70 ? -1.422 -1.246 -4.772 1.00 89.56 70 VAL A O 1
ATOM 533 N N . ASN A 1 71 ? -2.292 -0.152 -6.524 1.00 90.50 71 ASN A N 1
ATOM 534 C CA . ASN A 1 71 ? -3.659 -0.612 -6.269 1.00 90.50 71 ASN A CA 1
ATOM 535 C C . ASN A 1 71 ? -3.783 -2.132 -6.401 1.00 90.50 71 ASN A C 1
ATOM 537 O O . ASN A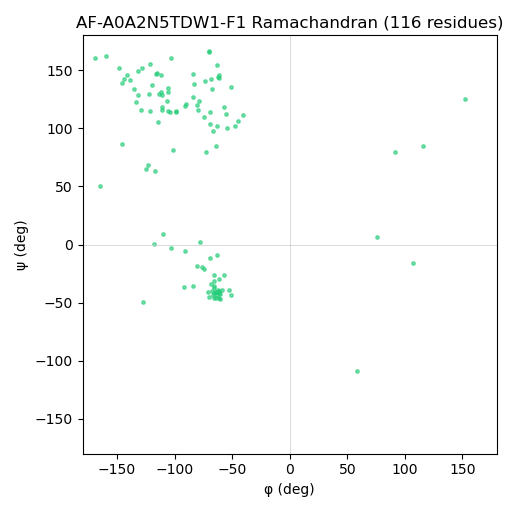 1 71 ? -4.412 -2.749 -5.549 1.00 90.50 71 ASN A O 1
ATOM 541 N N . ALA A 1 72 ? -3.136 -2.740 -7.396 1.00 89.94 72 ALA A N 1
ATOM 542 C CA . ALA A 1 72 ? -3.093 -4.191 -7.545 1.00 89.94 72 ALA A CA 1
ATOM 543 C C . ALA A 1 72 ? -2.410 -4.872 -6.347 1.00 89.94 72 ALA A C 1
ATOM 545 O O . ALA A 1 72 ? -2.878 -5.901 -5.867 1.00 89.94 72 ALA A O 1
ATOM 546 N N . ALA A 1 73 ? -1.325 -4.290 -5.830 1.00 90.00 73 ALA A N 1
ATOM 547 C CA . ALA A 1 73 ? -0.646 -4.794 -4.640 1.00 90.00 73 ALA A CA 1
ATOM 548 C C . ALA A 1 73 ? -1.509 -4.655 -3.373 1.00 90.00 73 ALA A C 1
ATOM 550 O O . ALA A 1 73 ? -1.593 -5.597 -2.591 1.00 90.00 73 ALA A O 1
ATOM 551 N N . VAL A 1 74 ? -2.185 -3.516 -3.186 1.00 90.44 74 VAL A N 1
ATOM 552 C CA . VAL A 1 74 ? -3.122 -3.303 -2.070 1.00 90.44 74 VAL A CA 1
ATOM 553 C C . VAL A 1 74 ? -4.285 -4.288 -2.136 1.00 90.44 74 VAL A C 1
ATOM 555 O O . VAL A 1 74 ? -4.619 -4.894 -1.124 1.00 90.44 74 VAL A O 1
ATOM 558 N N . ASP A 1 75 ? -4.888 -4.473 -3.310 1.00 90.50 75 ASP A N 1
ATOM 559 C CA . ASP A 1 75 ? -6.009 -5.396 -3.485 1.00 90.50 75 ASP A CA 1
ATOM 560 C C . ASP A 1 75 ? -5.582 -6.851 -3.256 1.00 90.50 75 ASP A C 1
ATOM 562 O O . ASP A 1 75 ? -6.302 -7.589 -2.594 1.00 90.50 75 ASP A O 1
ATOM 566 N N . ALA A 1 76 ? -4.370 -7.230 -3.676 1.00 89.56 76 ALA A N 1
ATOM 567 C CA . ALA A 1 76 ? -3.800 -8.541 -3.368 1.00 89.56 76 ALA A CA 1
ATOM 568 C C . ALA A 1 76 ? -3.641 -8.764 -1.856 1.00 89.56 76 ALA A C 1
ATOM 570 O O . ALA A 1 76 ? -4.059 -9.804 -1.355 1.00 89.56 76 ALA A O 1
ATOM 571 N N . VAL A 1 77 ? -3.094 -7.788 -1.117 1.00 88.75 77 VAL A N 1
ATOM 572 C CA . VAL A 1 77 ? -2.975 -7.892 0.350 1.00 88.75 77 VAL A CA 1
ATOM 573 C C . VAL A 1 77 ? -4.354 -7.960 0.997 1.00 88.75 77 VAL A C 1
ATOM 575 O O . VAL A 1 77 ? -4.557 -8.787 1.867 1.00 88.75 77 VAL A O 1
ATOM 578 N N . ILE A 1 78 ? -5.320 -7.146 0.571 1.00 88.75 78 ILE A N 1
ATOM 579 C CA . ILE A 1 78 ? -6.686 -7.176 1.119 1.00 88.75 78 ILE A 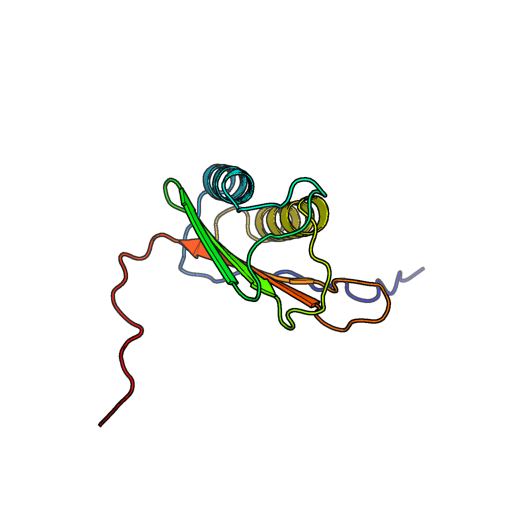CA 1
ATOM 580 C C . ILE A 1 78 ? -7.398 -8.492 0.789 1.00 88.75 78 ILE A C 1
ATOM 582 O O . ILE A 1 78 ? -8.189 -8.978 1.588 1.00 88.75 78 ILE A O 1
ATOM 586 N N . SER A 1 79 ? -7.162 -9.064 -0.389 1.00 88.56 79 SER A N 1
ATOM 587 C CA . SER A 1 79 ? -7.801 -10.316 -0.791 1.00 88.56 79 SER A CA 1
ATOM 588 C C . SER A 1 79 ? -7.303 -11.504 0.030 1.00 88.56 79 SER A C 1
ATOM 590 O O . SER A 1 79 ? -8.081 -12.422 0.278 1.00 88.56 79 SER A O 1
ATOM 592 N N . ASP A 1 80 ? -6.031 -11.499 0.425 1.00 87.44 80 ASP A N 1
ATOM 593 C CA . ASP A 1 80 ? -5.409 -12.583 1.196 1.00 87.44 80 ASP A CA 1
ATOM 594 C C . ASP A 1 80 ? -5.501 -12.334 2.715 1.00 87.44 80 ASP A C 1
ATOM 596 O O . ASP A 1 80 ? -5.777 -13.243 3.494 1.00 87.44 80 ASP A O 1
ATOM 600 N N . CYS A 1 81 ? -5.378 -11.067 3.120 1.00 85.69 81 CYS A N 1
ATOM 601 C CA . CYS A 1 81 ? -5.428 -10.558 4.491 1.00 85.69 81 CYS A CA 1
ATOM 602 C C . CYS A 1 81 ? -6.632 -9.598 4.686 1.00 85.69 81 CYS A C 1
ATOM 604 O O . CYS A 1 81 ? -6.446 -8.414 4.974 1.00 85.69 81 CYS A O 1
ATOM 606 N N . PRO A 1 82 ? -7.895 -10.049 4.546 1.00 80.25 82 PRO A N 1
ATOM 607 C CA . PRO A 1 82 ? -9.064 -9.155 4.508 1.00 80.25 82 PRO A CA 1
ATOM 608 C C . PRO A 1 82 ? -9.338 -8.403 5.812 1.00 80.25 82 PRO A C 1
ATOM 610 O O . PRO A 1 82 ? -9.941 -7.329 5.791 1.00 80.25 82 PRO A O 1
ATOM 613 N N . THR A 1 83 ? -8.910 -8.959 6.943 1.00 81.25 83 THR A N 1
ATOM 614 C CA . THR A 1 83 ? -9.122 -8.397 8.286 1.00 81.25 83 THR A CA 1
ATOM 615 C C . THR A 1 83 ? -7.820 -8.049 8.998 1.00 81.25 83 THR A C 1
ATOM 617 O O . THR A 1 83 ? -7.856 -7.574 10.131 1.00 81.25 83 THR A O 1
ATOM 620 N N . HIS A 1 84 ? -6.674 -8.274 8.355 1.00 84.81 84 HIS A N 1
ATOM 621 C CA . HIS A 1 84 ? -5.362 -8.188 8.983 1.00 84.81 84 HIS A CA 1
ATOM 622 C C . HIS A 1 84 ? -4.425 -7.293 8.196 1.00 84.81 84 HIS A C 1
ATOM 624 O O . HIS A 1 84 ? -4.530 -7.137 6.980 1.00 84.81 84 HIS A O 1
ATOM 630 N N . SER A 1 85 ? -3.490 -6.699 8.918 1.00 86.94 85 SER A N 1
ATOM 631 C CA . SER A 1 85 ? -2.374 -6.004 8.314 1.00 86.94 85 SER A CA 1
ATOM 632 C C . SER A 1 85 ? -1.527 -6.997 7.513 1.00 86.94 85 SER A C 1
ATOM 634 O O . SER A 1 85 ? -1.543 -8.206 7.755 1.00 86.94 85 SER A O 1
ATOM 636 N N . GLY A 1 86 ? -0.814 -6.507 6.510 1.00 88.38 86 GLY A N 1
ATOM 637 C CA . GLY A 1 86 ? -0.084 -7.389 5.615 1.00 88.38 86 GLY A CA 1
ATOM 638 C C . GLY A 1 86 ? 0.863 -6.638 4.707 1.00 88.38 86 GLY A C 1
ATOM 639 O O . GLY A 1 86 ? 0.734 -5.431 4.506 1.00 88.38 86 GLY A O 1
ATOM 640 N N . ARG A 1 87 ? 1.845 -7.339 4.153 1.00 89.81 87 ARG A N 1
ATOM 641 C CA . ARG A 1 87 ? 2.815 -6.753 3.225 1.00 89.81 87 ARG A CA 1
ATOM 642 C C . ARG A 1 87 ? 2.990 -7.599 1.988 1.00 89.81 87 ARG A C 1
ATOM 644 O O . ARG A 1 87 ? 2.951 -8.816 2.051 1.00 89.81 87 ARG A O 1
ATOM 651 N N . ILE A 1 88 ? 3.284 -6.956 0.873 1.00 90.19 88 ILE A N 1
ATOM 652 C CA . ILE A 1 88 ? 3.627 -7.624 -0.375 1.00 90.19 88 ILE A CA 1
ATOM 653 C C . ILE A 1 88 ? 4.773 -6.883 -1.045 1.00 90.19 88 ILE A C 1
ATOM 655 O O . ILE A 1 88 ? 4.842 -5.653 -1.023 1.00 90.19 88 ILE A O 1
ATOM 659 N N . ILE A 1 89 ? 5.686 -7.634 -1.650 1.00 89.25 89 ILE A N 1
ATOM 660 C CA . ILE A 1 89 ? 6.773 -7.083 -2.454 1.00 89.25 89 ILE A CA 1
ATOM 661 C C . ILE A 1 89 ? 6.491 -7.471 -3.898 1.00 89.25 89 ILE A C 1
ATOM 663 O O . ILE A 1 89 ? 6.471 -8.653 -4.235 1.00 89.25 89 ILE A O 1
ATOM 667 N N . LYS A 1 90 ? 6.249 -6.481 -4.756 1.00 85.31 90 LYS A N 1
ATOM 668 C CA . LYS A 1 90 ? 5.957 -6.693 -6.175 1.00 85.31 90 LYS A CA 1
ATOM 669 C C . LYS A 1 90 ? 7.109 -6.171 -7.036 1.00 85.31 90 LYS A C 1
ATOM 671 O O . LYS A 1 90 ? 7.773 -5.189 -6.689 1.00 85.31 90 LYS A O 1
ATOM 676 N N . PRO A 1 91 ? 7.391 -6.829 -8.168 1.00 83.19 91 PRO A N 1
ATOM 677 C CA . PRO A 1 91 ? 8.340 -6.317 -9.143 1.00 83.19 91 PRO A CA 1
ATOM 678 C C . PRO A 1 91 ? 7.782 -5.050 -9.810 1.00 83.19 91 PRO A C 1
ATOM 680 O O . PRO A 1 91 ? 6.585 -4.965 -10.076 1.00 83.19 91 PRO A O 1
ATOM 683 N N . SER A 1 92 ? 8.635 -4.065 -10.099 1.00 79.00 92 SER A N 1
ATOM 684 C CA . SER A 1 92 ? 8.228 -2.879 -10.878 1.00 79.00 92 SER A CA 1
ATOM 685 C C . SER A 1 92 ? 8.208 -3.147 -12.388 1.00 79.00 92 SER A C 1
ATOM 687 O O . SER A 1 92 ? 7.584 -2.409 -13.143 1.00 79.00 92 SER A O 1
ATOM 689 N N . ASN A 1 93 ? 8.890 -4.203 -12.835 1.00 74.81 93 ASN A N 1
ATOM 690 C CA . ASN A 1 93 ? 9.040 -4.615 -14.229 1.00 74.81 93 ASN A CA 1
ATOM 691 C C . ASN A 1 93 ? 9.433 -6.102 -14.287 1.00 74.81 93 ASN A C 1
ATOM 693 O O . ASN A 1 93 ? 9.932 -6.652 -13.310 1.00 74.81 93 ASN A O 1
ATOM 697 N N . SER A 1 94 ? 9.266 -6.748 -15.445 1.00 68.50 94 SER A N 1
ATOM 698 C CA . SER A 1 94 ? 9.478 -8.198 -15.628 1.00 68.50 94 SER A CA 1
ATOM 699 C C . SER A 1 94 ? 10.911 -8.698 -15.387 1.00 68.50 94 SER A C 1
ATOM 701 O O . SER A 1 94 ? 11.133 -9.903 -15.398 1.00 68.50 94 SER A O 1
ATOM 703 N N . ALA A 1 95 ? 11.878 -7.795 -15.209 1.00 64.44 95 ALA A N 1
ATOM 704 C CA . ALA A 1 95 ? 13.281 -8.123 -14.947 1.00 64.44 95 ALA A CA 1
ATOM 705 C C . ALA A 1 95 ? 13.675 -7.946 -13.468 1.00 64.44 95 ALA A C 1
ATOM 707 O O . ALA A 1 95 ? 14.812 -8.232 -13.101 1.00 64.44 95 ALA A O 1
ATOM 708 N N . ASP A 1 96 ? 1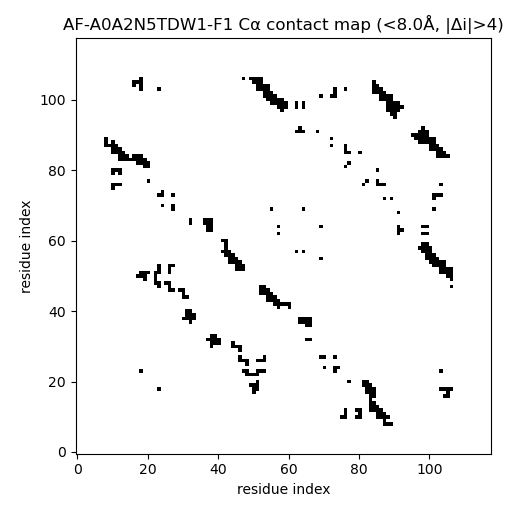2.755 -7.475 -12.626 1.00 65.69 96 ASP A N 1
ATOM 709 C CA . ASP A 1 96 ? 13.049 -7.088 -11.254 1.00 65.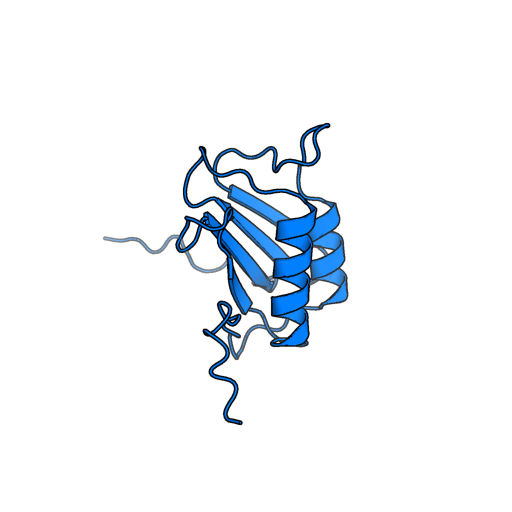69 96 ASP A CA 1
ATOM 710 C C . ASP A 1 96 ? 12.543 -8.089 -10.239 1.00 65.69 96 ASP A C 1
ATOM 712 O O . ASP A 1 96 ? 11.393 -8.505 -10.290 1.00 65.69 96 ASP A O 1
ATOM 716 N N . THR A 1 97 ? 13.382 -8.428 -9.264 1.00 63.06 97 THR A N 1
ATOM 717 C CA . THR A 1 97 ? 12.976 -9.271 -8.136 1.00 63.06 97 THR A CA 1
ATOM 718 C C . THR A 1 97 ? 12.725 -8.357 -6.937 1.00 63.06 97 THR A C 1
ATOM 720 O O . THR A 1 97 ? 13.599 -8.158 -6.104 1.00 63.06 97 THR A O 1
ATOM 723 N N . GLY A 1 98 ? 11.539 -7.739 -6.898 1.00 68.69 98 GLY A N 1
ATOM 724 C CA . GLY A 1 98 ? 11.109 -6.830 -5.824 1.00 68.69 98 GLY A CA 1
ATOM 725 C C . GLY A 1 98 ? 11.431 -5.355 -6.072 1.00 68.69 98 GLY A C 1
ATOM 726 O O . GLY A 1 98 ? 12.370 -4.805 -5.513 1.00 68.69 98 GLY A O 1
ATOM 727 N N . GLY A 1 99 ? 10.610 -4.690 -6.887 1.00 81.81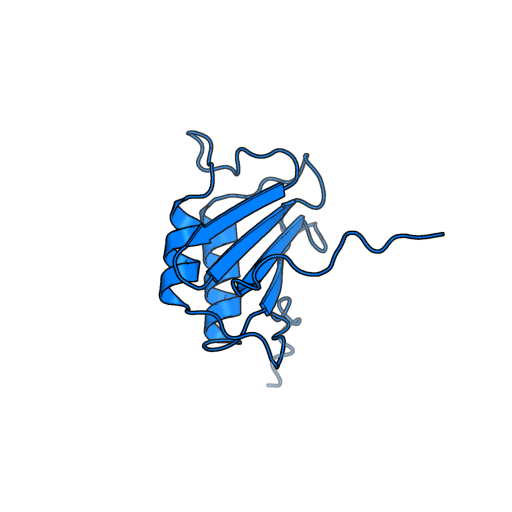 99 GLY A N 1
ATOM 728 C CA . GLY A 1 99 ? 10.788 -3.273 -7.211 1.00 81.81 99 GLY A CA 1
ATOM 729 C C . GLY A 1 99 ? 10.187 -2.335 -6.164 1.00 81.81 99 GLY A C 1
ATOM 730 O O . GLY A 1 99 ? 10.756 -1.285 -5.861 1.00 81.81 99 GLY A O 1
ATOM 731 N N . PHE A 1 100 ? 9.059 -2.722 -5.569 1.00 89.12 100 PHE A N 1
ATOM 732 C CA . PHE A 1 100 ? 8.406 -1.948 -4.522 1.00 89.12 100 PHE A CA 1
ATOM 733 C C . PHE A 1 100 ? 7.678 -2.846 -3.527 1.00 89.12 100 PHE A C 1
ATOM 735 O O . PHE A 1 100 ? 7.231 -3.949 -3.844 1.00 89.12 100 PHE A O 1
ATOM 742 N N . LYS A 1 101 ? 7.567 -2.353 -2.304 1.00 90.62 101 LYS A N 1
ATOM 743 C CA . LYS A 1 101 ? 6.887 -2.979 -1.184 1.00 90.62 101 LYS A CA 1
ATOM 744 C C . LYS A 1 101 ? 5.655 -2.151 -0.853 1.00 90.62 101 LYS A C 1
ATOM 746 O O . LYS A 1 101 ? 5.736 -0.935 -0.698 1.00 90.62 101 LYS A O 1
ATOM 751 N N . VAL A 1 102 ? 4.530 -2.831 -0.713 1.00 91.94 102 VAL A N 1
ATOM 752 C CA . VAL A 1 102 ? 3.288 -2.270 -0.193 1.00 91.94 102 VAL A CA 1
ATOM 753 C C . VAL A 1 102 ? 2.996 -2.944 1.127 1.00 91.94 102 VAL A C 1
ATOM 755 O O . VAL A 1 102 ? 3.023 -4.169 1.216 1.00 91.94 102 VAL A O 1
ATOM 758 N N . GLN A 1 103 ? 2.736 -2.150 2.152 1.00 91.69 103 GLN A N 1
ATOM 759 C CA . GLN A 1 103 ? 2.461 -2.644 3.487 1.00 91.69 103 GLN A CA 1
ATOM 760 C C . GLN A 1 103 ? 1.233 -1.935 4.052 1.00 91.69 103 GLN A C 1
ATOM 762 O O . GLN A 1 103 ? 1.188 -0.709 4.130 1.00 91.69 103 GLN A O 1
ATOM 767 N N . LEU A 1 104 ? 0.235 -2.724 4.426 1.00 90.50 104 LEU A N 1
ATOM 768 C CA . LEU A 1 104 ? -0.918 -2.308 5.204 1.00 90.50 104 LEU A CA 1
ATOM 769 C C . LEU A 1 104 ? -0.561 -2.503 6.668 1.00 90.50 104 LEU A C 1
ATOM 771 O O . LEU A 1 104 ? -0.226 -3.609 7.078 1.00 90.50 104 LEU A O 1
ATOM 775 N N . LEU A 1 105 ? -0.608 -1.423 7.428 1.00 87.88 105 LEU A N 1
ATOM 776 C CA . LEU A 1 105 ? -0.371 -1.370 8.863 1.00 87.88 105 LEU A CA 1
ATOM 777 C C . LEU A 1 105 ? -1.668 -0.919 9.533 1.00 87.88 105 LEU A C 1
ATOM 779 O O . LEU A 1 105 ? -2.391 -0.096 8.964 1.00 87.88 105 LEU A O 1
ATOM 783 N N . PRO A 1 106 ? -1.979 -1.388 10.744 1.00 85.19 106 PRO A N 1
ATOM 784 C CA . PRO A 1 106 ? -3.040 -0.776 11.525 1.00 85.19 106 PRO A CA 1
ATOM 785 C C . PRO A 1 106 ? -2.599 0.606 11.991 1.00 85.19 106 PRO A C 1
ATOM 787 O O . PRO A 1 106 ? -1.412 0.950 11.998 1.00 85.19 106 PRO A O 1
ATOM 790 N N . ILE A 1 107 ? -3.556 1.402 12.458 1.00 73.44 107 ILE A N 1
ATOM 791 C CA . ILE A 1 107 ? -3.218 2.500 13.361 1.00 73.44 107 ILE A CA 1
ATOM 792 C C . ILE A 1 107 ? -2.874 1.895 14.717 1.00 73.44 107 ILE A C 1
ATOM 794 O O . ILE A 1 107 ? -3.672 1.892 15.649 1.00 73.44 107 ILE A O 1
ATOM 798 N N . VAL A 1 108 ? -1.653 1.392 14.843 1.00 58.00 108 VAL A N 1
ATOM 799 C CA . VAL A 1 108 ? -0.985 1.462 16.134 1.00 58.00 108 VAL A CA 1
ATOM 800 C C . VAL A 1 108 ? -0.673 2.937 16.341 1.00 58.00 108 VAL A C 1
ATOM 802 O O . VAL A 1 108 ? 0.088 3.536 15.581 1.00 58.00 108 VAL A O 1
ATOM 805 N N . THR A 1 109 ? -1.296 3.562 17.340 1.00 46.34 109 THR A N 1
ATOM 806 C CA . THR A 1 109 ? -0.730 4.762 17.967 1.00 46.34 109 THR A CA 1
ATOM 807 C C . THR A 1 109 ? 0.767 4.519 18.091 1.00 46.34 109 THR A C 1
ATOM 809 O O . THR A 1 109 ? 1.139 3.592 18.805 1.00 46.34 109 THR A O 1
ATOM 812 N N . GLN A 1 110 ? 1.601 5.253 17.341 1.00 41.84 110 GLN A N 1
ATOM 813 C CA . GLN A 1 110 ? 3.055 5.082 17.347 1.00 41.84 110 GLN A CA 1
ATOM 814 C C . GLN A 1 110 ? 3.540 5.020 18.795 1.00 41.84 110 GLN A C 1
ATOM 816 O O . GLN A 1 110 ? 3.603 6.013 19.512 1.00 41.84 110 GLN A O 1
ATOM 821 N N . SER A 1 111 ? 3.816 3.811 19.247 1.00 44.00 111 SER A N 1
ATOM 822 C CA . SER A 1 111 ? 4.399 3.483 20.530 1.00 44.00 111 SER A CA 1
ATOM 823 C C . SER A 1 111 ? 5.249 2.264 20.230 1.00 44.00 111 SER A C 1
ATOM 825 O O . SER A 1 111 ? 4.764 1.145 20.313 1.00 44.00 111 SER A O 1
ATOM 827 N N . ALA A 1 112 ? 6.486 2.547 19.804 1.00 46.41 112 ALA A N 1
ATOM 828 C CA . ALA A 1 112 ? 7.625 1.646 19.582 1.00 46.41 112 ALA A CA 1
ATOM 829 C C . ALA A 1 112 ? 8.098 1.536 18.120 1.00 46.41 112 ALA A C 1
ATOM 831 O O . ALA A 1 112 ? 7.763 0.596 17.414 1.00 46.41 112 ALA A O 1
ATOM 832 N N . ALA A 1 113 ? 8.959 2.475 17.709 1.00 43.06 113 ALA A N 1
ATOM 833 C CA . ALA A 1 113 ? 10.188 2.168 16.960 1.00 43.06 113 ALA A CA 1
ATOM 834 C C . ALA A 1 113 ? 11.159 3.373 16.950 1.00 43.06 113 ALA A C 1
ATOM 836 O O . ALA A 1 113 ? 11.666 3.774 15.911 1.00 43.06 113 ALA A O 1
ATOM 837 N N . SER A 1 114 ? 11.436 3.928 18.133 1.00 39.25 114 SER A N 1
ATOM 838 C CA . SER A 1 114 ? 12.728 4.562 18.438 1.00 39.25 114 SER A CA 1
ATOM 839 C C . SER A 1 114 ? 13.271 3.887 19.692 1.00 39.25 114 SER A C 1
ATOM 841 O O . SER A 1 114 ? 13.349 4.478 20.762 1.00 39.25 114 SER A O 1
ATOM 843 N N . SER A 1 115 ? 13.568 2.597 19.577 1.00 48.62 115 SER A N 1
ATOM 844 C CA . SER A 1 115 ? 14.379 1.861 20.545 1.00 48.62 115 SER A CA 1
ATOM 845 C C . SER A 1 115 ? 15.567 1.256 19.807 1.00 48.62 115 SER A C 1
ATOM 847 O O . SER A 1 115 ? 15.665 0.049 19.621 1.00 48.62 115 SER A O 1
ATOM 849 N N . SER A 1 116 ? 16.447 2.151 19.373 1.00 49.44 116 SER A N 1
ATOM 850 C CA . SER A 1 116 ? 17.877 1.920 19.178 1.00 49.44 116 SER A CA 1
ATOM 851 C C . SER A 1 116 ? 18.525 3.085 19.927 1.00 49.44 116 SER A C 1
ATOM 853 O O . SER A 1 116 ? 18.248 4.227 19.58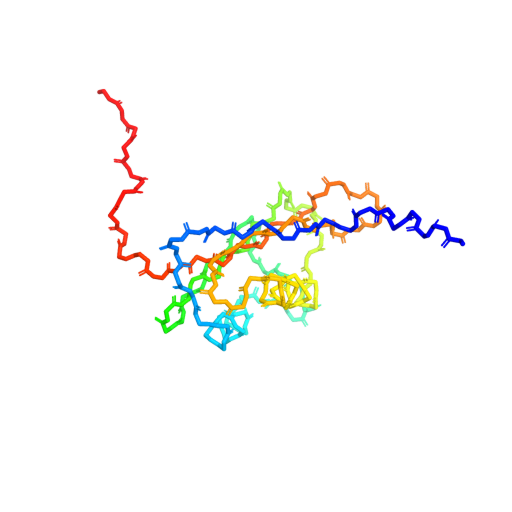6 1.00 49.44 116 SER A O 1
ATOM 855 N N . GLY A 1 117 ? 19.298 2.951 20.991 1.00 49.00 117 GLY A N 1
ATOM 856 C CA . GLY A 1 117 ? 19.940 1.811 21.617 1.00 49.00 117 GLY A CA 1
ATOM 857 C C . GLY A 1 117 ? 21.181 2.387 22.303 1.00 49.00 117 GLY A C 1
ATOM 858 O O . GLY A 1 117 ? 21.960 3.032 21.612 1.00 49.00 117 GLY A O 1
ATOM 859 N N . ALA A 1 118 ? 21.301 2.136 23.612 1.00 37.69 118 ALA A N 1
ATOM 860 C CA . ALA A 1 118 ? 22.443 2.401 24.503 1.00 37.69 118 ALA A CA 1
ATOM 861 C C . ALA A 1 118 ? 22.895 3.862 24.703 1.00 37.69 118 ALA A C 1
ATOM 863 O O . ALA A 1 118 ? 23.390 4.502 23.753 1.00 37.69 118 ALA A O 1
#

Organism: NCBI:txid200324

Mean predicted aligned error: 9.05 Å

Secondary structure (DSSP, 8-state):
-----------EEEEEEE--HHHHHHHHHTS-B-TTSBB-SSSEEEEEETTEEEEEEESSTTS--BHHHHHHHHHHHHHHSTTEEEEEEE-SSTT-S--EEEEEEE---S-SS-----

Radius of gyration: 14.87 Å; Cα contacts (8 Å, |Δi|>4): 234; chains: 1; bounding box: 34×45×40 Å